Protein AF-A0A8C2FHJ5-F1 (afdb_monomer_lite)

Sequence (69 aa):
MAALHIALRNPPVNSKNPAIKERAQAVVLKVLTSFKSSDIEPAVKSLDKNGVDLLMKYIYKGFERPTEN

Radius of gyration: 11.92 Å; chains: 1; bounding box: 29×22×28 Å

Secondary structure (DSSP, 8-state):
--HHHHHTSS--TT---HHHHHHHHHHHHHHHHTS-HHHHHHHHHTS-HHHHHHHHHHHHHHHTS----

Organism: Cyprinus carpio (NCBI:txid7962)

Structure (mmCIF, N/CA/C/O backbone):
data_AF-A0A8C2FHJ5-F1
#
_entry.id   AF-A0A8C2FHJ5-F1
#
loop_
_atom_site.group_PDB
_atom_site.id
_atom_site.type_symbol
_atom_site.label_atom_id
_atom_site.label_alt_id
_atom_site.label_comp_id
_atom_site.label_asym_id
_atom_site.label_entity_id
_atom_site.label_seq_id
_atom_site.pdbx_PDB_ins_code
_atom_site.Cartn_x
_atom_site.Cartn_y
_atom_site.Cartn_z
_atom_site.occupancy
_atom_site.B_iso_or_equiv
_atom_site.auth_seq_id
_atom_site.auth_comp_id
_atom_site.auth_asym_id
_atom_site.auth_atom_id
_atom_site.pdbx_PDB_model_num
ATOM 1 N N . MET A 1 1 ? -3.903 -14.470 8.120 1.00 54.41 1 MET A N 1
ATOM 2 C CA . MET A 1 1 ? -3.065 -13.498 7.380 1.00 54.41 1 MET A CA 1
ATOM 3 C C . MET A 1 1 ? -3.996 -12.657 6.523 1.00 54.41 1 MET A C 1
ATOM 5 O O . MET A 1 1 ? -4.742 -13.246 5.752 1.00 54.41 1 MET A O 1
ATOM 9 N N . ALA A 1 2 ? -4.032 -11.334 6.706 1.00 79.19 2 ALA A N 1
ATOM 10 C CA . ALA A 1 2 ? -4.919 -10.456 5.937 1.00 79.19 2 ALA A CA 1
ATOM 11 C C . ALA A 1 2 ? -4.344 -10.172 4.535 1.00 79.19 2 ALA A C 1
ATOM 13 O O . ALA A 1 2 ? -3.130 -10.239 4.333 1.00 79.19 2 ALA A O 1
ATOM 14 N N . ALA A 1 3 ? -5.209 -9.855 3.565 1.00 89.44 3 ALA A N 1
ATOM 15 C CA . ALA A 1 3 ? -4.822 -9.642 2.166 1.00 89.44 3 ALA A CA 1
ATOM 16 C C . ALA A 1 3 ? -3.748 -8.549 1.991 1.00 89.44 3 ALA A C 1
ATOM 18 O O . ALA A 1 3 ? -2.863 -8.696 1.151 1.00 89.44 3 ALA A O 1
ATOM 19 N N . LEU A 1 4 ? -3.774 -7.503 2.828 1.00 90.75 4 LEU A N 1
ATOM 20 C CA . LEU A 1 4 ? -2.784 -6.421 2.828 1.00 90.75 4 LEU A CA 1
ATOM 21 C C . LEU A 1 4 ? -1.368 -6.922 3.157 1.00 90.75 4 LEU A C 1
ATOM 23 O O . LEU A 1 4 ? -0.433 -6.635 2.412 1.00 90.75 4 LEU A O 1
ATOM 27 N N . HIS A 1 5 ? -1.202 -7.734 4.209 1.00 90.06 5 HIS A N 1
ATOM 28 C CA . HIS A 1 5 ? 0.104 -8.311 4.565 1.00 90.06 5 HIS A CA 1
ATOM 29 C C . HIS A 1 5 ? 0.658 -9.214 3.466 1.00 90.06 5 HIS A C 1
ATOM 31 O O . HIS A 1 5 ? 1.866 -9.257 3.252 1.00 90.06 5 HIS A O 1
ATOM 37 N N . ILE A 1 6 ? -0.215 -9.943 2.766 1.00 91.25 6 ILE A N 1
ATOM 38 C CA . ILE A 1 6 ? 0.195 -10.823 1.667 1.00 91.25 6 ILE A CA 1
ATOM 39 C C . ILE A 1 6 ? 0.612 -9.994 0.450 1.00 91.25 6 ILE A C 1
ATOM 41 O O . ILE A 1 6 ? 1.645 -10.283 -0.149 1.00 91.25 6 ILE A O 1
ATOM 45 N N . ALA A 1 7 ? -0.148 -8.952 0.108 1.00 91.62 7 ALA A N 1
ATOM 46 C CA . ALA A 1 7 ? 0.145 -8.086 -1.032 1.00 91.62 7 ALA A CA 1
ATOM 47 C C . ALA A 1 7 ? 1.461 -7.305 -0.869 1.00 91.62 7 ALA A C 1
ATOM 49 O O . ALA A 1 7 ? 2.143 -7.041 -1.855 1.00 91.62 7 ALA A O 1
ATOM 50 N N . LEU A 1 8 ? 1.836 -6.971 0.369 1.00 91.12 8 LEU A N 1
ATOM 51 C CA . LEU A 1 8 ? 3.087 -6.279 0.691 1.00 91.12 8 LEU A CA 1
ATOM 52 C C . LEU A 1 8 ? 4.288 -7.226 0.873 1.00 91.12 8 LEU A C 1
ATOM 54 O O . LEU A 1 8 ? 5.415 -6.765 1.058 1.00 91.12 8 LEU A O 1
ATOM 58 N N . ARG A 1 9 ? 4.090 -8.548 0.818 1.00 89.50 9 ARG A N 1
ATOM 59 C CA . ARG A 1 9 ? 5.170 -9.520 1.014 1.00 89.50 9 ARG A CA 1
ATOM 60 C C . ARG A 1 9 ? 6.054 -9.621 -0.232 1.00 89.50 9 ARG A C 1
ATOM 62 O O . ARG A 1 9 ? 5.556 -9.777 -1.340 1.00 89.50 9 ARG A O 1
ATOM 69 N N . ASN A 1 10 ? 7.375 -9.637 -0.031 1.00 86.25 10 ASN A N 1
ATOM 70 C CA . ASN A 1 10 ? 8.384 -9.802 -1.089 1.00 86.25 10 ASN A CA 1
ATOM 71 C C . ASN A 1 10 ? 8.202 -8.823 -2.272 1.00 86.25 10 ASN A C 1
ATOM 73 O O . ASN A 1 10 ? 8.057 -9.260 -3.418 1.00 86.25 10 ASN A O 1
ATOM 77 N N . PRO A 1 11 ? 8.210 -7.499 -2.029 1.00 87.19 11 PRO A N 1
ATOM 78 C CA . PRO A 1 11 ? 8.027 -6.527 -3.099 1.00 87.19 11 PRO A CA 1
ATOM 79 C C . PRO A 1 11 ? 9.150 -6.659 -4.148 1.00 87.19 11 PRO A C 1
ATOM 81 O O . PRO A 1 11 ? 10.324 -6.769 -3.778 1.00 87.19 11 PRO A O 1
ATOM 84 N N . PRO A 1 12 ? 8.854 -6.595 -5.462 1.00 89.88 12 PRO A N 1
ATOM 85 C CA . PRO A 1 12 ? 9.848 -6.756 -6.528 1.00 89.88 12 PRO A CA 1
ATOM 86 C C . PRO A 1 12 ? 10.705 -5.490 -6.732 1.00 89.88 12 PRO A C 1
ATOM 88 O O . PRO A 1 12 ? 10.928 -5.050 -7.862 1.00 89.88 12 PRO A O 1
ATOM 91 N N . VAL A 1 13 ? 11.195 -4.889 -5.641 1.00 81.62 13 VAL A N 1
ATOM 92 C CA . VAL A 1 13 ? 11.961 -3.627 -5.626 1.00 81.62 13 VAL A CA 1
ATOM 93 C C . VAL A 1 13 ? 13.208 -3.743 -6.504 1.00 81.62 13 VAL A C 1
ATOM 95 O O . VAL A 1 13 ? 13.455 -2.889 -7.356 1.00 81.62 13 VAL A O 1
ATOM 98 N N . ASN A 1 14 ? 13.921 -4.865 -6.373 1.00 85.25 14 ASN A N 1
ATOM 99 C CA . ASN A 1 14 ? 15.179 -5.132 -7.075 1.00 85.25 14 ASN A CA 1
ATOM 100 C C . ASN A 1 14 ? 14.989 -5.771 -8.460 1.00 85.25 14 ASN A C 1
ATOM 102 O O . ASN A 1 14 ? 15.965 -6.027 -9.162 1.00 85.25 14 ASN A O 1
ATOM 106 N N . SER A 1 15 ? 13.748 -6.046 -8.875 1.00 88.69 15 SER A N 1
ATOM 107 C CA . SER A 1 15 ? 13.495 -6.621 -10.196 1.00 88.69 15 SER A CA 1
ATOM 108 C C . SER A 1 15 ? 13.857 -5.616 -11.292 1.00 88.69 15 SER A C 1
ATOM 110 O O . SER A 1 15 ? 13.471 -4.449 -11.233 1.00 88.69 15 SER A O 1
ATOM 112 N N . LYS A 1 16 ? 14.562 -6.065 -12.333 1.00 91.19 16 LYS A N 1
ATOM 113 C CA . LYS A 1 16 ? 14.757 -5.274 -13.561 1.00 91.19 16 LYS A CA 1
ATOM 114 C C . LYS A 1 16 ? 13.579 -5.405 -14.529 1.00 91.19 16 LYS A C 1
ATOM 116 O O . LYS A 1 16 ? 13.496 -4.646 -15.484 1.00 91.19 16 LYS A O 1
ATOM 121 N N . ASN A 1 17 ? 12.664 -6.345 -14.279 1.00 93.06 17 ASN A N 1
ATOM 122 C CA . ASN A 1 17 ? 11.509 -6.581 -15.134 1.00 93.06 17 ASN A CA 1
ATOM 123 C C . ASN A 1 17 ? 10.367 -5.602 -14.777 1.00 93.06 17 ASN A C 1
ATOM 125 O O . ASN A 1 17 ? 9.781 -5.733 -13.692 1.00 93.06 17 ASN A O 1
ATOM 129 N N . PRO A 1 18 ? 10.020 -4.650 -15.667 1.00 88.62 18 PRO A N 1
ATOM 130 C CA . PRO A 1 18 ? 8.966 -3.672 -15.407 1.00 88.62 18 PRO A CA 1
ATOM 131 C C . PRO A 1 18 ? 7.583 -4.319 -15.250 1.00 88.62 18 PRO A C 1
ATOM 133 O O . PRO A 1 18 ? 6.825 -3.901 -14.376 1.00 88.62 18 PRO A O 1
ATOM 136 N N . ALA A 1 19 ? 7.289 -5.395 -15.989 1.00 91.81 19 ALA A N 1
ATOM 137 C CA . ALA A 1 19 ? 5.995 -6.080 -15.934 1.00 91.81 19 ALA A CA 1
ATOM 138 C C . ALA A 1 19 ? 5.727 -6.706 -14.555 1.00 91.81 19 ALA A C 1
ATOM 140 O O . ALA A 1 19 ? 4.600 -6.706 -14.064 1.00 91.81 19 ALA A O 1
ATOM 141 N N . ILE A 1 20 ? 6.770 -7.197 -13.874 1.00 91.56 20 ILE A N 1
ATOM 142 C CA . ILE A 1 20 ? 6.633 -7.744 -12.514 1.00 91.56 20 ILE A CA 1
ATOM 143 C C . ILE A 1 20 ? 6.325 -6.624 -11.510 1.00 91.56 20 ILE A C 1
ATOM 145 O O . ILE A 1 20 ? 5.493 -6.807 -10.620 1.00 91.56 20 ILE A O 1
A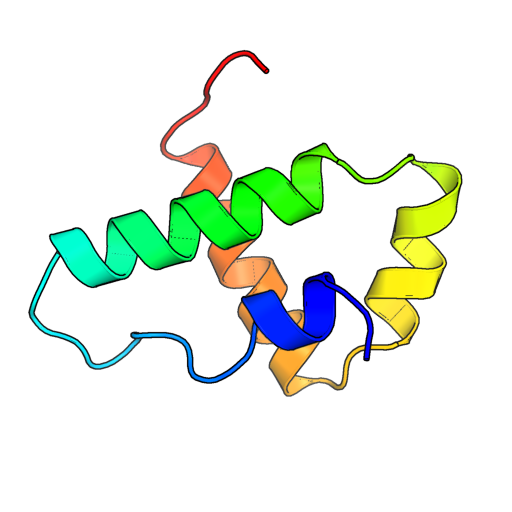TOM 149 N N . LYS A 1 21 ? 6.958 -5.452 -11.659 1.00 90.19 21 LYS A N 1
ATOM 150 C CA . LYS A 1 21 ? 6.687 -4.285 -10.803 1.00 90.19 21 LYS A CA 1
ATOM 151 C C . LYS A 1 21 ? 5.264 -3.771 -10.985 1.00 90.19 21 LYS A C 1
ATOM 153 O O . LYS A 1 21 ? 4.620 -3.415 -10.002 1.00 90.19 21 LYS A O 1
ATOM 158 N N . GLU A 1 22 ? 4.792 -3.737 -12.224 1.00 89.88 22 GLU A N 1
ATOM 159 C CA . GLU A 1 22 ? 3.429 -3.338 -12.565 1.00 89.88 22 GLU A CA 1
ATOM 160 C C . GLU A 1 22 ? 2.398 -4.328 -12.023 1.00 89.88 22 GLU A C 1
ATOM 162 O O . GLU A 1 22 ? 1.448 -3.923 -11.359 1.00 89.88 22 GLU A O 1
ATOM 167 N N . ARG A 1 23 ? 2.633 -5.634 -12.185 1.00 90.56 23 ARG A N 1
ATOM 168 C CA . ARG A 1 23 ? 1.742 -6.667 -11.646 1.00 90.56 23 ARG A CA 1
ATOM 169 C C . ARG A 1 23 ? 1.638 -6.609 -10.123 1.00 90.56 23 ARG A C 1
ATOM 171 O O . ARG A 1 23 ? 0.537 -6.703 -9.589 1.00 90.56 23 ARG A O 1
ATOM 178 N N . ALA A 1 24 ? 2.758 -6.434 -9.420 1.00 92.00 24 ALA A N 1
ATOM 179 C CA . ALA A 1 24 ? 2.742 -6.285 -7.965 1.00 92.00 24 ALA A CA 1
ATOM 180 C C . ALA A 1 24 ? 1.978 -5.023 -7.535 1.00 92.00 24 ALA A C 1
ATOM 182 O O . ALA A 1 24 ? 1.172 -5.079 -6.611 1.00 92.00 24 ALA A O 1
ATOM 183 N N . GLN A 1 25 ? 2.180 -3.905 -8.237 1.00 89.88 25 GLN A N 1
ATOM 184 C CA . GLN A 1 25 ? 1.435 -2.672 -7.988 1.00 89.88 25 GLN A CA 1
ATOM 185 C C . GLN A 1 25 ? -0.070 -2.858 -8.196 1.00 89.88 25 GLN A C 1
ATOM 187 O O . GLN A 1 25 ? -0.841 -2.441 -7.339 1.00 89.88 25 GLN A O 1
ATOM 192 N N . ALA A 1 26 ? -0.490 -3.509 -9.282 1.00 91.19 26 ALA A N 1
ATOM 193 C CA . ALA A 1 26 ? -1.902 -3.758 -9.561 1.00 91.19 26 ALA A CA 1
ATOM 194 C C . ALA A 1 26 ? -2.568 -4.595 -8.455 1.00 91.19 26 ALA A C 1
ATOM 196 O O . ALA A 1 26 ? -3.689 -4.305 -8.044 1.00 91.19 26 ALA A O 1
ATOM 197 N N . VAL A 1 27 ? -1.864 -5.602 -7.923 1.00 93.25 27 VAL A N 1
ATOM 198 C CA . VAL A 1 27 ? -2.358 -6.410 -6.797 1.00 93.25 27 VAL A CA 1
ATOM 199 C C . VAL A 1 27 ? -2.51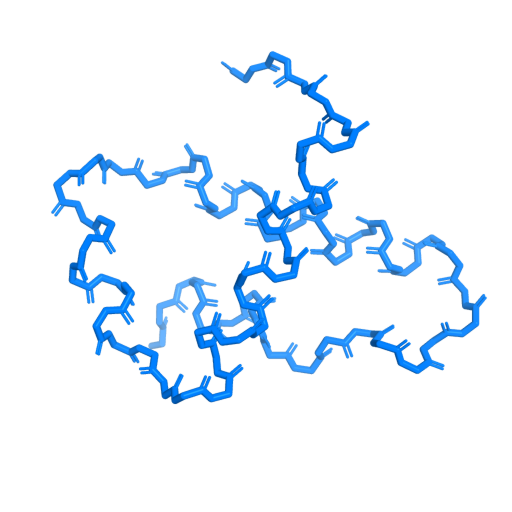3 -5.563 -5.534 1.00 93.25 27 VAL A C 1
ATOM 201 O O . VAL A 1 27 ? -3.559 -5.631 -4.891 1.00 93.25 27 VAL A O 1
ATOM 204 N N . VAL A 1 28 ? -1.510 -4.749 -5.189 1.00 92.75 28 VAL A N 1
ATOM 205 C CA . VAL A 1 28 ? -1.582 -3.873 -4.010 1.00 92.75 28 VAL A CA 1
ATOM 206 C C . VAL A 1 28 ? -2.716 -2.860 -4.161 1.00 92.75 28 VAL A C 1
ATOM 208 O O . VAL A 1 28 ? -3.528 -2.731 -3.252 1.00 92.75 28 VAL A O 1
ATOM 211 N N . LEU A 1 29 ? -2.841 -2.207 -5.319 1.00 91.19 29 LEU A N 1
ATOM 212 C CA . LEU A 1 29 ? -3.896 -1.22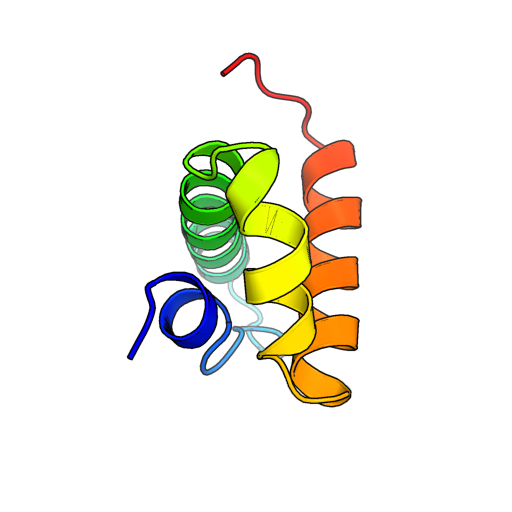5 -5.571 1.00 91.19 29 LEU A CA 1
ATOM 213 C C . LEU A 1 29 ? -5.295 -1.850 -5.489 1.00 91.19 29 LEU A C 1
ATOM 215 O O . LEU A 1 29 ? -6.187 -1.272 -4.875 1.00 91.19 29 LEU A O 1
ATOM 219 N N . LYS A 1 30 ? -5.478 -3.063 -6.025 1.00 92.00 30 LYS A N 1
ATOM 220 C CA . LYS A 1 30 ? -6.737 -3.812 -5.898 1.00 92.00 30 LYS A CA 1
ATOM 221 C C . LYS A 1 30 ? -7.093 -4.094 -4.439 1.00 92.00 30 LYS A C 1
ATOM 223 O O . LYS A 1 30 ? -8.254 -3.998 -4.058 1.00 92.00 30 LYS A O 1
ATOM 228 N N . VAL A 1 31 ? -6.106 -4.444 -3.615 1.00 93.44 31 VAL A N 1
ATOM 229 C CA . VAL A 1 31 ? -6.333 -4.651 -2.181 1.00 93.44 31 VAL A CA 1
ATOM 230 C C . VAL A 1 31 ? -6.709 -3.332 -1.512 1.00 93.44 31 VAL A C 1
ATOM 232 O O . VAL A 1 31 ? -7.734 -3.289 -0.842 1.00 93.44 31 VAL A O 1
ATOM 235 N N . LEU A 1 32 ? -5.953 -2.254 -1.743 1.00 91.19 32 LEU A N 1
ATOM 236 C CA . LEU A 1 32 ? -6.210 -0.940 -1.140 1.00 91.19 32 LEU A CA 1
ATOM 237 C C . LEU A 1 32 ? -7.589 -0.381 -1.500 1.00 91.19 32 LEU A C 1
ATOM 239 O O . LEU A 1 32 ? -8.295 0.108 -0.627 1.00 91.19 32 LEU A O 1
ATOM 243 N N . THR A 1 33 ? -7.999 -0.504 -2.759 1.00 90.50 33 THR A N 1
ATOM 244 C CA . THR A 1 33 ? -9.302 -0.013 -3.228 1.00 90.50 33 THR A CA 1
ATOM 245 C C . THR A 1 33 ? -10.484 -0.881 -2.791 1.00 90.50 33 THR A C 1
ATOM 247 O O . THR A 1 33 ? -11.622 -0.429 -2.842 1.00 90.50 33 THR A O 1
ATOM 250 N N . SER A 1 34 ? -10.235 -2.106 -2.316 1.00 91.94 34 SER A N 1
ATOM 251 C CA . SER A 1 34 ? -11.277 -2.975 -1.749 1.00 91.94 34 SER A CA 1
ATOM 252 C C . SER A 1 34 ? -11.591 -2.690 -0.275 1.00 91.94 34 SER A C 1
ATOM 254 O O . SER A 1 34 ? -12.556 -3.236 0.262 1.00 91.94 34 SER A O 1
ATOM 256 N N . PHE A 1 35 ? -10.786 -1.856 0.397 1.00 92.00 35 PHE A N 1
ATOM 257 C CA . PHE A 1 35 ? -11.013 -1.502 1.795 1.00 92.00 35 PHE A CA 1
ATOM 258 C C . PHE A 1 35 ? -12.216 -0.573 1.953 1.00 92.00 35 PHE A C 1
ATOM 260 O O . PHE A 1 35 ? -12.349 0.434 1.260 1.00 92.00 35 PHE A O 1
ATOM 267 N N . LYS A 1 36 ? -13.043 -0.855 2.961 1.00 93.38 36 LYS A N 1
ATOM 268 C CA . LYS A 1 36 ? -13.953 0.151 3.512 1.00 93.38 36 LYS A CA 1
ATOM 269 C C . LYS A 1 36 ? -13.138 1.173 4.292 1.00 93.38 36 LYS A C 1
ATOM 271 O O . LYS A 1 36 ? -12.197 0.798 4.991 1.00 93.38 36 LYS A O 1
ATOM 276 N N . SER A 1 37 ? -13.539 2.443 4.256 1.00 92.69 37 SER A N 1
ATOM 277 C CA . SER A 1 37 ? -12.843 3.516 4.981 1.00 92.69 37 SER A CA 1
ATOM 278 C C . SER A 1 37 ? -12.706 3.237 6.483 1.00 92.69 37 SER A C 1
ATOM 280 O O . SER A 1 37 ? -11.681 3.576 7.066 1.00 92.69 37 SER A O 1
ATOM 282 N N . SER A 1 38 ? -13.689 2.556 7.089 1.00 95.31 38 SER A N 1
ATOM 283 C CA . SER A 1 38 ? -13.665 2.134 8.500 1.00 95.31 38 SER A CA 1
ATOM 284 C C . SER A 1 38 ? -12.527 1.168 8.843 1.00 95.31 38 SER A C 1
ATOM 286 O O . SER A 1 38 ? -12.078 1.124 9.985 1.00 95.31 38 SER A O 1
ATOM 288 N N . ASP A 1 39 ? -12.053 0.403 7.860 1.00 92.69 39 ASP A N 1
ATOM 289 C CA . ASP A 1 39 ? -11.124 -0.708 8.068 1.00 92.69 39 ASP A CA 1
ATOM 290 C C . ASP A 1 39 ? -9.678 -0.319 7.710 1.00 92.69 39 ASP A C 1
ATOM 292 O O . ASP A 1 39 ? -8.746 -1.081 7.977 1.00 92.69 39 ASP A O 1
ATOM 296 N N . ILE A 1 40 ? -9.469 0.881 7.147 1.00 93.50 40 ILE A N 1
ATOM 297 C CA . ILE A 1 40 ? -8.150 1.385 6.738 1.00 93.50 40 ILE A CA 1
ATOM 298 C C . ILE A 1 40 ? -7.243 1.588 7.954 1.00 93.50 40 ILE A C 1
ATOM 300 O O . ILE A 1 40 ? -6.141 1.043 7.995 1.00 93.50 40 ILE A O 1
ATOM 304 N N . GLU A 1 41 ? -7.684 2.353 8.955 1.00 94.25 41 GLU A N 1
ATOM 305 C CA . GLU A 1 41 ? -6.852 2.673 10.122 1.00 94.25 41 GLU A CA 1
ATOM 306 C C . GLU A 1 41 ? -6.426 1.412 10.907 1.00 94.25 41 GLU A C 1
ATOM 308 O O . GLU A 1 41 ? -5.227 1.266 11.172 1.00 94.25 41 GLU A O 1
ATOM 313 N N . PRO A 1 42 ? -7.326 0.455 11.226 1.00 94.44 42 PRO A N 1
ATOM 314 C CA . PRO A 1 42 ? -6.930 -0.814 11.837 1.00 94.44 42 PRO A CA 1
ATOM 315 C C . PRO A 1 42 ? -5.932 -1.612 10.988 1.00 94.44 42 PRO A C 1
ATOM 317 O O . PRO A 1 42 ? -4.983 -2.184 11.527 1.00 94.44 42 PRO A O 1
ATOM 320 N N . ALA A 1 43 ? -6.108 -1.637 9.662 1.00 92.94 43 ALA A N 1
ATOM 321 C CA . ALA A 1 43 ? -5.211 -2.358 8.767 1.00 92.94 43 ALA A CA 1
ATOM 322 C C . ALA A 1 43 ? -3.811 -1.734 8.725 1.00 92.94 43 ALA A C 1
ATOM 324 O O . ALA A 1 43 ? -2.822 -2.460 8.808 1.00 92.94 43 ALA A O 1
ATOM 325 N N . VAL A 1 44 ? -3.708 -0.404 8.684 1.00 93.94 44 VAL A N 1
ATOM 326 C CA . VAL A 1 44 ? -2.417 0.300 8.736 1.00 93.94 44 VAL A CA 1
ATOM 327 C C . VAL A 1 44 ? -1.724 0.077 10.083 1.00 93.94 44 VAL A C 1
ATOM 329 O O . VAL A 1 44 ? -0.532 -0.220 10.104 1.00 93.94 44 VAL A O 1
ATOM 332 N N . LYS A 1 45 ? -2.462 0.118 11.203 1.00 94.62 45 LYS A N 1
ATOM 333 C CA . LYS A 1 45 ? -1.918 -0.166 12.549 1.00 94.62 45 LYS A CA 1
ATOM 334 C C . LYS A 1 45 ? -1.373 -1.588 12.708 1.00 94.62 45 LYS A C 1
ATOM 336 O O . LYS A 1 45 ? -0.566 -1.833 13.597 1.00 94.62 45 LYS A O 1
ATOM 341 N N . SER A 1 46 ? -1.813 -2.524 11.868 1.00 93.81 46 SER A N 1
ATOM 342 C CA . SER A 1 46 ? -1.355 -3.917 11.890 1.00 93.81 46 SER A CA 1
ATOM 343 C C . SER A 1 46 ? -0.049 -4.167 11.119 1.00 93.81 46 SER A C 1
ATOM 345 O O . SER A 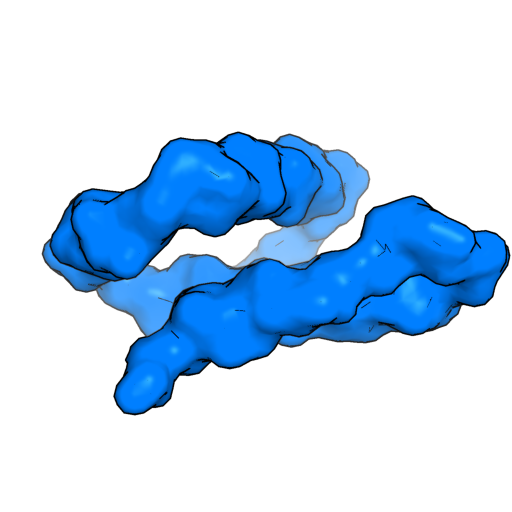1 46 ? 0.433 -5.303 11.088 1.00 93.81 46 SER A O 1
ATOM 347 N N . LEU A 1 47 ? 0.508 -3.141 10.465 1.00 93.50 47 LEU A N 1
ATOM 348 C CA . LEU A 1 47 ? 1.789 -3.203 9.761 1.00 93.50 47 LEU A CA 1
ATOM 349 C C . LEU A 1 47 ? 2.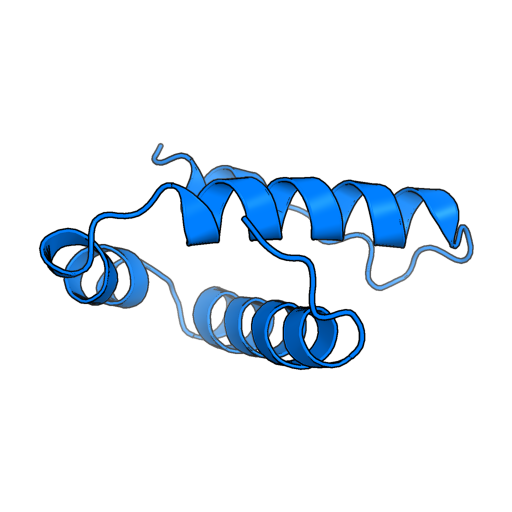943 -2.800 10.689 1.00 93.50 47 LEU A C 1
ATOM 351 O O . LEU A 1 47 ? 2.794 -1.958 11.572 1.00 93.50 47 LEU A O 1
ATOM 355 N N . ASP A 1 48 ? 4.118 -3.385 10.464 1.00 94.06 48 ASP A N 1
ATOM 356 C CA . ASP A 1 48 ? 5.362 -2.911 11.065 1.00 94.06 48 ASP A CA 1
ATOM 357 C C . ASP A 1 48 ? 5.880 -1.659 10.331 1.00 94.06 48 ASP A C 1
ATOM 359 O O . ASP A 1 48 ? 5.372 -1.278 9.274 1.00 94.06 48 ASP A O 1
ATOM 363 N N . LYS A 1 49 ? 6.923 -1.011 10.869 1.00 93.94 49 LYS A N 1
ATOM 364 C CA . LYS A 1 49 ? 7.493 0.212 10.269 1.00 93.94 49 LYS A CA 1
ATOM 365 C C . LYS A 1 49 ? 7.881 0.015 8.797 1.00 93.94 49 LYS A C 1
ATOM 367 O O . LYS A 1 49 ? 7.576 0.862 7.966 1.00 93.94 49 LYS A O 1
ATOM 372 N N . ASN A 1 50 ? 8.481 -1.130 8.468 1.00 92.00 50 ASN A N 1
ATOM 373 C CA . ASN A 1 50 ? 8.873 -1.451 7.096 1.00 92.00 50 ASN A CA 1
ATOM 374 C C . ASN A 1 50 ? 7.656 -1.622 6.174 1.00 92.00 50 ASN A C 1
ATOM 376 O O . ASN A 1 50 ? 7.686 -1.187 5.022 1.00 92.00 50 ASN A O 1
ATOM 380 N N . GLY A 1 51 ? 6.583 -2.247 6.668 1.00 92.38 51 GLY A N 1
ATOM 381 C CA . GLY A 1 51 ? 5.323 -2.398 5.950 1.00 92.38 51 GLY A CA 1
ATOM 382 C C . GLY A 1 51 ? 4.634 -1.063 5.681 1.00 92.38 51 GLY A C 1
ATOM 383 O O . GLY A 1 51 ? 4.141 -0.858 4.572 1.00 92.38 51 GLY A O 1
ATOM 384 N N . VAL A 1 52 ? 4.649 -0.137 6.646 1.00 94.88 52 VAL A N 1
ATOM 385 C CA . VAL A 1 52 ? 4.117 1.227 6.472 1.00 94.88 52 VAL A CA 1
ATOM 386 C C . VAL A 1 52 ? 4.928 2.007 5.431 1.00 94.88 52 VAL A C 1
ATOM 388 O O . VAL A 1 52 ? 4.346 2.584 4.511 1.00 94.88 52 VAL A O 1
ATOM 391 N N . ASP A 1 53 ? 6.261 1.960 5.498 1.00 94.19 53 ASP A N 1
ATOM 392 C CA . ASP A 1 53 ? 7.131 2.616 4.512 1.00 94.19 53 ASP A CA 1
ATOM 393 C C . ASP A 1 53 ? 6.917 2.061 3.096 1.00 94.19 53 ASP A C 1
ATOM 395 O O . ASP A 1 53 ? 6.909 2.797 2.104 1.00 94.19 53 ASP A O 1
ATOM 399 N N . LEU A 1 54 ? 6.735 0.743 2.979 1.00 93.50 54 LEU A N 1
ATOM 400 C CA . LEU A 1 54 ? 6.451 0.093 1.704 1.00 93.50 54 LEU A CA 1
ATOM 401 C C . LEU A 1 54 ? 5.063 0.461 1.170 1.00 93.50 54 LEU A C 1
ATOM 403 O O . LEU A 1 54 ? 4.925 0.732 -0.024 1.00 93.50 54 LEU A O 1
ATOM 407 N N . LEU A 1 55 ? 4.052 0.498 2.040 1.00 94.31 55 LEU A N 1
ATOM 408 C CA . LEU A 1 55 ? 2.704 0.940 1.696 1.00 94.31 55 LEU A CA 1
ATOM 409 C C . LEU A 1 55 ? 2.732 2.358 1.110 1.00 94.31 55 LEU A C 1
ATOM 411 O O . LEU A 1 55 ? 2.141 2.589 0.055 1.00 94.31 55 LEU A O 1
ATOM 415 N N . MET A 1 56 ? 3.490 3.274 1.721 1.00 94.88 56 MET A N 1
ATOM 416 C CA . MET A 1 56 ? 3.615 4.650 1.233 1.00 94.88 56 MET A CA 1
ATOM 417 C C . MET A 1 56 ? 4.150 4.715 -0.206 1.00 94.88 56 MET A C 1
ATOM 419 O O . MET A 1 56 ? 3.629 5.463 -1.035 1.00 94.88 56 MET A O 1
ATOM 423 N N . LYS A 1 57 ? 5.143 3.882 -0.547 1.00 92.44 57 LYS A N 1
ATOM 424 C CA . LYS A 1 57 ? 5.688 3.798 -1.916 1.00 92.44 57 LYS A CA 1
ATOM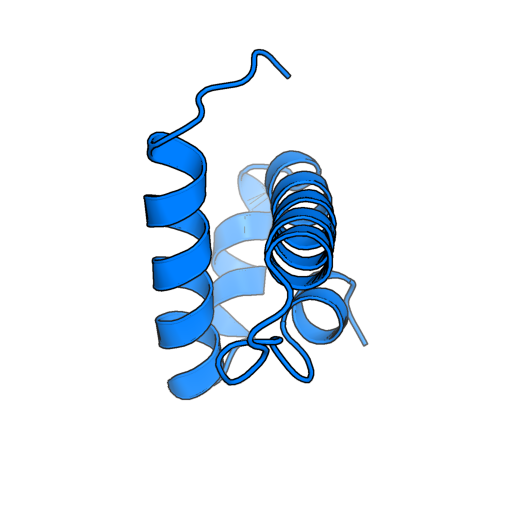 425 C C . LYS A 1 57 ? 4.628 3.366 -2.929 1.00 92.44 57 LYS A C 1
ATOM 427 O O . LYS A 1 57 ? 4.579 3.910 -4.030 1.00 92.44 57 LYS A O 1
ATOM 432 N N . TYR A 1 58 ? 3.782 2.399 -2.571 1.00 91.75 58 TYR A N 1
ATOM 433 C CA . TYR A 1 58 ? 2.699 1.949 -3.446 1.00 91.75 58 TYR A CA 1
ATOM 434 C C . TYR A 1 58 ? 1.601 3.002 -3.616 1.00 91.75 58 TYR A C 1
ATOM 436 O O . TYR A 1 58 ? 1.083 3.130 -4.723 1.00 91.75 58 TYR A O 1
ATOM 444 N N . ILE A 1 59 ? 1.288 3.777 -2.572 1.00 92.00 59 ILE A N 1
ATOM 445 C CA . ILE A 1 59 ? 0.313 4.877 -2.646 1.00 92.00 59 ILE A CA 1
ATOM 446 C C . ILE A 1 59 ? 0.798 5.961 -3.615 1.00 92.00 59 ILE A C 1
ATOM 448 O O . ILE A 1 59 ? 0.080 6.293 -4.557 1.00 92.00 59 ILE A O 1
ATOM 452 N N . TYR A 1 60 ? 2.035 6.450 -3.461 1.00 91.38 60 TYR A N 1
ATOM 453 C CA . TYR A 1 60 ? 2.590 7.451 -4.382 1.00 91.38 60 TYR A CA 1
ATOM 454 C C . TYR A 1 60 ? 2.614 6.962 -5.826 1.00 91.38 60 TYR A C 1
ATOM 456 O O . TYR A 1 60 ? 2.222 7.685 -6.736 1.00 91.38 60 TYR A O 1
ATOM 464 N N . LYS A 1 61 ? 3.004 5.703 -6.034 1.00 86.88 61 LYS A N 1
ATOM 465 C CA . LYS A 1 61 ? 3.015 5.112 -7.370 1.00 86.88 61 LYS A CA 1
ATOM 466 C C . LYS A 1 61 ? 1.609 4.925 -7.954 1.00 86.88 61 LYS A C 1
ATOM 468 O O . LYS A 1 61 ? 1.442 4.927 -9.170 1.00 86.88 61 LYS A O 1
ATOM 473 N N . GLY A 1 62 ? 0.595 4.744 -7.107 1.00 86.88 62 GLY A N 1
ATOM 474 C CA . GLY A 1 62 ? -0.811 4.741 -7.511 1.00 86.88 62 GLY A CA 1
ATOM 475 C C . GLY A 1 62 ? -1.264 6.106 -8.032 1.00 86.88 62 GLY A C 1
ATOM 476 O O . GLY A 1 62 ? -1.944 6.168 -9.049 1.00 86.88 62 GLY A O 1
ATOM 477 N N . PHE A 1 63 ? -0.819 7.199 -7.405 1.00 87.38 63 PHE A N 1
ATOM 478 C CA . PHE A 1 63 ? -1.142 8.556 -7.859 1.00 87.38 63 PHE A CA 1
ATOM 479 C C . PHE A 1 63 ? -0.519 8.931 -9.208 1.00 87.38 63 PHE A C 1
ATOM 481 O O . PHE A 1 63 ? -1.081 9.762 -9.913 1.00 87.38 63 PHE A O 1
ATOM 488 N N . GLU A 1 64 ? 0.592 8.307 -9.611 1.00 85.56 64 GLU A N 1
ATOM 489 C CA . GLU A 1 64 ? 1.176 8.499 -10.952 1.00 85.56 64 GLU A CA 1
ATOM 490 C C . GLU A 1 64 ? 0.269 7.981 -12.080 1.00 85.56 64 GLU A C 1
ATOM 492 O O . GLU A 1 64 ? 0.418 8.381 -13.235 1.00 85.56 64 GLU A O 1
ATOM 497 N N . ARG A 1 65 ? -0.639 7.050 -11.768 1.00 75.25 65 ARG A N 1
ATOM 498 C CA . ARG A 1 65 ? -1.528 6.393 -12.731 1.00 75.25 65 ARG A CA 1
ATOM 499 C C . ARG A 1 65 ? -2.949 6.355 -12.171 1.00 75.25 65 ARG A C 1
ATOM 501 O O . ARG A 1 65 ? -3.406 5.281 -11.777 1.00 75.25 65 ARG A O 1
ATOM 508 N N . PRO A 1 66 ? -3.636 7.508 -12.101 1.00 72.88 66 PRO A N 1
ATOM 509 C CA . PRO A 1 66 ? -5.010 7.540 -11.637 1.00 72.88 66 PRO A CA 1
ATOM 510 C C . PRO A 1 66 ? -5.868 6.698 -12.583 1.00 72.88 66 PRO A C 1
ATOM 512 O O . PRO A 1 66 ? -5.937 6.955 -13.783 1.00 72.88 66 PRO A O 1
ATOM 515 N N . THR A 1 67 ? -6.493 5.665 -12.035 1.00 65.81 67 THR A N 1
ATOM 516 C CA . THR A 1 67 ? -7.505 4.862 -12.718 1.00 65.81 67 THR A CA 1
ATOM 517 C C . THR A 1 67 ? -8.818 5.073 -11.988 1.00 65.81 67 THR A C 1
ATOM 519 O O . THR A 1 67 ? -8.848 4.978 -10.759 1.00 65.81 67 THR A O 1
ATOM 522 N N . GLU A 1 68 ? -9.888 5.370 -12.722 1.00 58.84 68 GLU A N 1
ATOM 523 C CA . GLU A 1 68 ? -11.234 5.307 -12.153 1.00 58.84 68 GLU A CA 1
ATOM 524 C C . GLU A 1 68 ? -11.507 3.867 -11.722 1.00 58.84 68 GLU A C 1
ATOM 526 O O . GLU A 1 68 ? -11.150 2.918 -12.426 1.00 58.84 68 GLU A O 1
ATOM 531 N N . ASN A 1 69 ? -12.063 3.719 -10.526 1.00 53.34 69 ASN A N 1
ATOM 532 C CA . ASN A 1 69 ? -12.281 2.441 -9.872 1.00 53.34 69 ASN A CA 1
ATOM 533 C C . ASN A 1 69 ? -13.762 2.287 -9.555 1.00 53.34 69 ASN A C 1
ATOM 535 O O . ASN A 1 69 ? -14.337 3.273 -9.039 1.00 53.34 69 ASN A O 1
#

InterPro domains:
  IPR006789 Actin-related protein 2/3 complex subunit 5 [PF04699] (2-67)
  IPR006789 Actin-related protein 2/3 complex subunit 5 [PTHR12644] (2-69)
  IPR036743 Actin-related protein 2/3 complex subunit 5 superfamily [G3DSA:1.25.40.190] (1-69)
  IPR036743 Actin-related protein 2/3 complex subunit 5 superfamily [SSF69103] (2-68)

pLDDT: mean 88.75, std 8.73, range [53.34, 95.31]

Foldseek 3Di:
DDQLVVLLPPQCPVDPDVVSNVVSLVSNVVSVVPDDPVCVVVVLVPDDPVSNVSNVVSVVVCVVPPDDD